Protein AF-A0A382F5K5-F1 (afdb_monomer_lite)

InterPro domains:
  IPR029475 Protein of unknown function DUF6807 [PF14100] (53-107)

pLDDT: mean 85.15, std 14.23, range [41.75, 98.06]

Structure (mmCIF, N/CA/C/O backbone):
data_AF-A0A382F5K5-F1
#
_entry.id   AF-A0A382F5K5-F1
#
loop_
_atom_site.group_PDB
_atom_site.id
_atom_site.type_symbol
_atom_site.label_atom_id
_atom_site.label_alt_id
_atom_site.label_comp_id
_atom_site.label_asym_id
_atom_site.label_entity_id
_atom_site.label_seq_id
_atom_site.pdbx_PDB_ins_code
_atom_site.Cartn_x
_atom_site.Cartn_y
_atom_site.Cartn_z
_atom_site.occupancy
_atom_site.B_iso_or_equiv
_atom_site.auth_seq_id
_atom_site.auth_comp_id
_atom_site.auth_asym_id
_atom_site.auth_atom_id
_atom_site.pdbx_PDB_model_num
ATOM 1 N N . MET A 1 1 ? -20.322 -0.109 84.441 1.00 48.91 1 MET A N 1
ATOM 2 C CA . MET A 1 1 ? -20.701 -1.224 83.540 1.00 48.91 1 MET A CA 1
ATOM 3 C C . MET A 1 1 ? -21.510 -0.673 82.374 1.00 48.91 1 MET A C 1
ATOM 5 O O . MET A 1 1 ? -22.271 0.256 82.601 1.00 48.91 1 MET A O 1
ATOM 9 N N . LYS A 1 2 ? -21.379 -1.315 81.201 1.00 41.75 2 LYS A N 1
ATOM 10 C CA . LYS A 1 2 ? -22.048 -1.078 79.899 1.00 41.75 2 LYS A CA 1
ATOM 11 C C . LYS A 1 2 ? -21.309 -0.143 78.928 1.00 41.75 2 LYS A C 1
ATOM 13 O O . LYS A 1 2 ? -21.626 1.029 78.788 1.00 41.75 2 LYS A O 1
ATOM 18 N N . SER A 1 3 ? -20.338 -0.737 78.231 1.00 45.97 3 SER A N 1
ATOM 19 C CA . SER A 1 3 ? -19.881 -0.296 76.909 1.00 45.97 3 SER A CA 1
ATOM 20 C C . SER A 1 3 ? -20.924 -0.724 75.868 1.00 45.97 3 SER A C 1
ATOM 22 O O . SER A 1 3 ? -21.317 -1.892 75.846 1.00 45.97 3 SER A O 1
ATOM 24 N N . VAL A 1 4 ? -21.397 0.212 75.043 1.00 52.12 4 VAL A N 1
ATOM 25 C CA . VAL A 1 4 ? -22.288 -0.052 73.905 1.00 52.12 4 VAL A CA 1
ATOM 26 C C . VAL A 1 4 ? -21.432 0.002 72.643 1.00 52.12 4 VAL A C 1
ATOM 28 O O . VAL A 1 4 ? -21.171 1.071 72.102 1.00 52.12 4 VAL A O 1
ATOM 31 N N . PHE A 1 5 ? -20.964 -1.158 72.183 1.00 52.44 5 PHE A N 1
ATOM 32 C CA . PHE A 1 5 ? -20.361 -1.289 70.858 1.00 52.44 5 PHE A CA 1
ATOM 33 C C . PHE A 1 5 ? -21.479 -1.406 69.819 1.00 52.44 5 PHE A C 1
ATOM 35 O O . PHE A 1 5 ? -22.114 -2.453 69.686 1.00 52.44 5 PHE A O 1
ATOM 42 N N . ALA A 1 6 ? -21.723 -0.324 69.080 1.00 51.91 6 ALA A N 1
ATOM 43 C CA . ALA A 1 6 ? -22.543 -0.354 67.878 1.00 51.91 6 ALA A CA 1
ATOM 44 C C . ALA A 1 6 ? -21.791 -1.128 66.783 1.00 51.91 6 ALA A C 1
ATOM 46 O O . ALA A 1 6 ? -20.769 -0.675 66.270 1.00 51.91 6 ALA A O 1
ATOM 47 N N . LYS A 1 7 ? -22.280 -2.322 66.438 1.00 53.25 7 LYS A N 1
ATOM 48 C CA . LYS A 1 7 ? -21.805 -3.079 65.276 1.00 53.25 7 LYS A CA 1
ATOM 49 C C . LYS A 1 7 ? -22.416 -2.461 64.017 1.00 53.25 7 LYS A C 1
ATOM 51 O O . LYS A 1 7 ? -23.559 -2.762 63.685 1.00 53.25 7 LYS A O 1
ATOM 56 N N . LEU A 1 8 ? -21.666 -1.604 63.324 1.00 56.62 8 LEU A N 1
ATOM 57 C CA . LEU A 1 8 ? -21.969 -1.263 61.934 1.00 56.62 8 LEU A CA 1
ATOM 58 C C . LEU A 1 8 ? -21.675 -2.502 61.074 1.00 56.62 8 LEU A C 1
ATOM 60 O O . LEU A 1 8 ? -20.517 -2.848 60.847 1.00 56.62 8 LEU A O 1
ATOM 64 N N . PHE A 1 9 ? -22.721 -3.188 60.620 1.00 55.44 9 PHE A N 1
ATOM 65 C CA . PHE A 1 9 ? -22.605 -4.176 59.551 1.00 55.44 9 PHE A CA 1
ATOM 66 C C . PHE A 1 9 ? -22.461 -3.428 58.222 1.00 55.44 9 PHE A C 1
ATOM 68 O O . PHE A 1 9 ? -23.433 -2.905 57.683 1.00 55.44 9 PHE A O 1
ATOM 75 N N . LEU A 1 10 ? -21.233 -3.353 57.711 1.00 56.41 10 LEU A N 1
ATOM 76 C CA . LEU A 1 10 ? -20.952 -2.887 56.359 1.00 56.41 10 LEU A CA 1
ATOM 77 C C . LEU A 1 10 ? -21.294 -4.034 55.395 1.00 56.41 10 LEU A C 1
ATOM 79 O O . LEU A 1 10 ? -20.593 -5.044 55.354 1.00 56.41 10 LEU A O 1
ATOM 83 N N . ALA A 1 11 ? -22.408 -3.918 54.673 1.00 60.09 11 ALA A N 1
ATOM 84 C CA . ALA A 1 11 ? -22.759 -4.875 53.628 1.00 60.09 11 ALA A CA 1
ATOM 85 C C . ALA A 1 11 ? -21.715 -4.803 52.494 1.00 60.09 11 ALA A C 1
ATOM 87 O O . ALA A 1 11 ? -21.373 -3.696 52.069 1.00 60.09 11 ALA A O 1
ATOM 88 N N . PRO A 1 12 ? -21.202 -5.936 51.980 1.00 62.19 12 PRO A N 1
ATOM 89 C CA . PRO A 1 12 ? -20.315 -5.907 50.833 1.00 62.19 12 PRO A CA 1
ATOM 90 C C . PRO A 1 12 ? -21.161 -5.577 49.603 1.00 62.19 12 PRO A C 1
ATOM 92 O O . PRO A 1 12 ? -22.025 -6.353 49.194 1.00 62.19 12 PRO A O 1
ATOM 95 N N . LEU A 1 13 ? -20.930 -4.399 49.025 1.00 62.22 13 LEU A N 1
ATOM 96 C CA . LEU A 1 13 ? -21.459 -4.044 47.717 1.00 62.22 13 LEU A CA 1
ATOM 97 C C . LEU A 1 13 ? -20.804 -5.000 46.710 1.00 62.22 13 LEU A C 1
ATOM 99 O O . LEU A 1 13 ? -19.632 -4.848 46.365 1.00 62.22 13 LEU A O 1
ATOM 103 N N . ALA A 1 14 ? -21.529 -6.042 46.307 1.00 60.91 14 ALA A N 1
ATOM 104 C CA . ALA A 1 14 ? -21.092 -6.955 45.265 1.00 60.91 14 ALA A CA 1
ATOM 105 C C . ALA A 1 14 ? -21.005 -6.167 43.952 1.00 60.91 14 ALA A C 1
ATOM 107 O O . ALA A 1 14 ? -22.008 -5.936 43.279 1.00 60.91 14 ALA A O 1
ATOM 108 N N . ALA A 1 15 ? -19.802 -5.711 43.609 1.00 62.75 15 ALA A N 1
ATOM 109 C CA . ALA A 1 15 ? -19.512 -5.160 42.299 1.00 62.75 15 ALA A CA 1
ATOM 110 C C . ALA A 1 15 ? -19.573 -6.311 41.285 1.00 62.75 15 ALA A C 1
ATOM 112 O O . ALA A 1 15 ? -18.583 -7.003 41.053 1.00 62.75 15 ALA A O 1
ATOM 113 N N . LEU A 1 16 ? -20.752 -6.549 40.705 1.00 59.69 16 LEU A N 1
ATOM 114 C CA . LEU A 1 16 ? -20.853 -7.324 39.474 1.00 59.69 16 LEU A CA 1
ATOM 115 C C . LEU A 1 16 ? -20.123 -6.532 38.388 1.00 59.69 16 LEU A C 1
ATOM 117 O O . LEU A 1 16 ? -20.663 -5.584 37.820 1.00 59.69 16 LEU A O 1
ATOM 121 N N . GLY A 1 17 ? -18.871 -6.902 38.127 1.00 60.06 17 GLY A N 1
ATOM 122 C CA . GLY A 1 17 ? -18.162 -6.453 36.942 1.00 60.06 17 GLY A CA 1
ATOM 123 C C . GLY A 1 17 ? -18.927 -6.937 35.716 1.00 60.06 17 GLY A C 1
ATOM 124 O O . GLY A 1 17 ? -18.923 -8.130 35.416 1.00 60.06 17 GLY A O 1
ATOM 125 N N . LEU A 1 18 ? -19.600 -6.022 35.016 1.00 64.44 18 LEU A N 1
ATOM 126 C CA . LEU A 1 18 ? -20.043 -6.272 33.652 1.00 64.44 18 LEU A CA 1
ATOM 127 C C . LEU A 1 18 ? -18.778 -6.486 32.820 1.00 64.44 18 LEU A C 1
ATOM 129 O O . LEU A 1 18 ? -18.096 -5.533 32.447 1.00 64.44 18 LEU A O 1
ATOM 133 N N . ALA A 1 19 ? -18.445 -7.745 32.551 1.00 65.12 19 ALA A N 1
ATOM 134 C CA . ALA A 1 19 ? -17.523 -8.072 31.482 1.00 65.12 19 ALA A CA 1
ATOM 135 C C . ALA A 1 19 ? -18.202 -7.641 30.177 1.00 65.12 19 ALA A C 1
ATOM 137 O O . ALA A 1 19 ? -19.084 -8.332 29.669 1.00 65.12 19 ALA A O 1
ATOM 138 N N . ALA A 1 20 ? -17.853 -6.453 29.683 1.00 65.19 20 ALA A N 1
ATOM 139 C CA . ALA A 1 20 ? -18.274 -6.012 28.367 1.00 65.19 20 ALA A CA 1
ATOM 140 C C . ALA A 1 20 ? -17.720 -7.015 27.352 1.00 65.19 20 ALA A C 1
ATOM 142 O O . ALA A 1 20 ? -16.507 -7.137 27.176 1.00 65.19 20 ALA A O 1
ATOM 143 N N . THR A 1 21 ? -18.608 -7.770 26.714 1.00 60.84 21 THR A N 1
ATOM 144 C CA . THR A 1 21 ? -18.249 -8.612 25.583 1.00 60.84 21 THR A CA 1
ATOM 145 C C . THR A 1 21 ? -17.917 -7.687 24.420 1.00 60.84 21 THR A C 1
ATOM 147 O O . THR A 1 21 ? -18.791 -7.095 23.792 1.00 60.84 21 THR A O 1
ATOM 150 N N . THR A 1 22 ? -16.627 -7.505 24.152 1.00 69.62 22 THR A N 1
ATOM 151 C CA . THR A 1 22 ? -16.177 -6.787 22.965 1.00 69.62 22 THR A CA 1
ATOM 152 C C . THR A 1 22 ? -16.401 -7.684 21.754 1.00 69.62 22 THR A C 1
ATOM 154 O O . THR A 1 22 ? -15.630 -8.598 21.470 1.00 69.62 22 THR A O 1
ATOM 157 N N . THR A 1 23 ? -17.496 -7.456 21.031 1.00 71.75 23 THR A N 1
ATOM 158 C CA . THR A 1 23 ? -17.682 -8.068 19.714 1.00 71.75 23 THR A CA 1
ATOM 159 C C . THR A 1 23 ? -16.633 -7.496 18.770 1.00 71.75 23 THR A C 1
ATOM 161 O O . THR A 1 23 ? -16.504 -6.274 18.656 1.00 71.75 23 THR A O 1
ATOM 164 N N . ALA A 1 24 ? -15.874 -8.360 18.099 1.00 77.19 24 ALA A N 1
ATOM 165 C CA . ALA A 1 24 ? -14.924 -7.919 17.088 1.00 77.19 24 ALA A CA 1
ATOM 166 C C . ALA A 1 24 ? -15.674 -7.172 15.974 1.00 77.19 24 ALA A C 1
ATOM 168 O O . ALA A 1 24 ? -16.627 -7.699 15.401 1.00 77.19 24 ALA A O 1
ATOM 169 N N . VAL A 1 25 ? -15.256 -5.939 15.686 1.00 85.31 25 VAL A N 1
ATOM 170 C CA . VAL A 1 25 ? -15.803 -5.170 14.562 1.00 85.31 25 VAL A CA 1
ATOM 171 C C . VAL A 1 25 ? -15.308 -5.820 13.265 1.00 85.31 25 VAL A C 1
ATOM 173 O O . VAL A 1 25 ? -14.097 -6.057 13.156 1.00 85.31 25 VAL A O 1
ATOM 176 N N . PRO A 1 26 ? -16.196 -6.128 12.302 1.00 88.94 26 PRO A N 1
ATOM 177 C CA . PRO A 1 26 ? -15.799 -6.757 11.050 1.00 88.94 26 PRO A CA 1
ATOM 178 C C . PRO A 1 26 ? -14.819 -5.875 10.268 1.00 88.94 26 PRO A C 1
ATOM 180 O O . PRO A 1 26 ? -14.792 -4.649 10.404 1.00 88.94 26 PRO A O 1
ATOM 183 N N . LEU A 1 27 ? -14.000 -6.529 9.448 1.00 93.06 27 LEU A N 1
ATOM 184 C CA . LEU A 1 27 ? -13.068 -5.882 8.535 1.00 93.06 27 LEU A CA 1
ATOM 185 C C . LEU A 1 27 ? -13.424 -6.260 7.101 1.00 93.06 27 LEU A C 1
ATOM 187 O O . LEU A 1 27 ? -13.727 -7.418 6.822 1.00 93.06 27 LEU A O 1
ATOM 191 N N . GLU A 1 28 ? -13.332 -5.296 6.194 1.00 94.50 28 GLU A N 1
ATOM 192 C CA . GLU A 1 28 ? -13.582 -5.494 4.767 1.00 94.50 28 GLU A CA 1
ATOM 193 C C . GLU A 1 28 ? -12.287 -5.290 3.978 1.00 94.50 28 GLU A C 1
ATOM 195 O O . GLU A 1 28 ? -11.624 -4.260 4.110 1.00 94.50 28 GLU A O 1
ATOM 200 N N . ALA A 1 29 ? -11.930 -6.253 3.130 1.00 95.94 29 ALA A N 1
ATOM 201 C CA . ALA A 1 29 ? -10.823 -6.110 2.194 1.00 95.94 29 ALA A CA 1
ATOM 202 C C . ALA A 1 29 ? -11.337 -5.647 0.824 1.00 95.94 29 ALA A C 1
ATOM 204 O O . ALA A 1 29 ? -12.185 -6.302 0.222 1.00 95.94 29 ALA A O 1
ATOM 205 N N . LYS A 1 30 ? -10.778 -4.554 0.299 1.00 95.75 30 LYS A N 1
ATOM 206 C CA . LYS A 1 30 ? -11.058 -4.036 -1.050 1.00 95.75 30 LYS A CA 1
ATOM 207 C C . LYS A 1 30 ? -9.806 -4.129 -1.906 1.00 95.75 30 LYS A C 1
ATOM 209 O O . LYS A 1 30 ? -8.720 -3.809 -1.426 1.00 95.75 30 LYS A O 1
ATOM 214 N N . HIS A 1 31 ? -9.958 -4.534 -3.163 1.00 96.56 31 HIS A N 1
ATOM 215 C CA . HIS A 1 31 ? -8.866 -4.644 -4.127 1.00 96.56 31 HIS A CA 1
ATOM 216 C C . HIS A 1 31 ? -9.124 -3.720 -5.317 1.00 96.56 31 HIS A C 1
ATOM 218 O O . HIS A 1 31 ? -10.157 -3.821 -5.972 1.00 96.56 31 HIS A O 1
ATOM 224 N N . ASP A 1 32 ? -8.172 -2.834 -5.589 1.00 96.00 32 ASP A N 1
ATOM 225 C CA . ASP A 1 32 ? -8.084 -2.076 -6.831 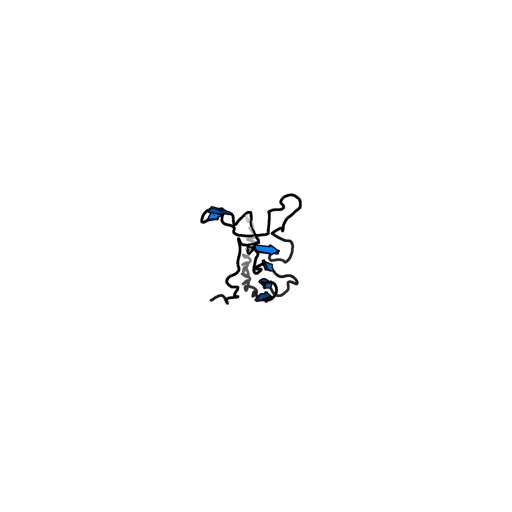1.00 96.00 32 ASP A CA 1
ATOM 226 C C . ASP A 1 32 ? -7.147 -2.823 -7.783 1.00 96.00 32 ASP A C 1
ATOM 228 O O . ASP A 1 32 ? -5.925 -2.814 -7.617 1.00 96.00 32 ASP A O 1
ATOM 232 N N . GLU A 1 33 ? -7.726 -3.487 -8.781 1.00 92.50 33 GLU A N 1
ATOM 233 C CA . GLU A 1 33 ? -6.976 -4.287 -9.752 1.00 92.50 33 GLU A CA 1
ATOM 234 C C . GLU A 1 33 ? -6.062 -3.443 -10.649 1.00 92.50 33 GLU A C 1
ATOM 236 O O . GLU A 1 33 ? -5.008 -3.928 -11.074 1.00 92.50 33 GLU A O 1
ATOM 241 N N . GLY A 1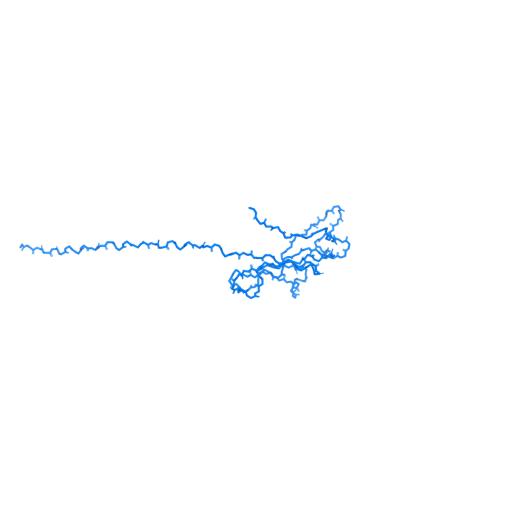 34 ? -6.440 -2.185 -10.910 1.00 92.38 34 GLY A N 1
ATOM 242 C CA . GLY A 1 34 ? -5.702 -1.278 -11.786 1.00 92.38 34 GLY A CA 1
ATOM 243 C C . GLY A 1 34 ? -4.362 -0.876 -11.184 1.00 92.38 34 GLY A C 1
ATOM 244 O O . GLY A 1 34 ? -3.337 -0.912 -11.864 1.00 92.38 34 GLY A O 1
ATOM 245 N N . THR A 1 35 ? -4.348 -0.561 -9.889 1.00 92.94 35 THR A N 1
ATOM 246 C CA . THR A 1 35 ? -3.111 -0.226 -9.164 1.00 92.94 35 THR A CA 1
ATOM 247 C C . THR A 1 35 ? -2.469 -1.434 -8.476 1.00 92.94 35 THR A C 1
ATOM 249 O O . THR A 1 35 ? -1.287 -1.404 -8.135 1.00 92.94 35 THR A O 1
ATOM 252 N N . GLY A 1 36 ? -3.220 -2.522 -8.281 1.00 94.31 36 GLY A N 1
ATOM 253 C CA . GLY A 1 36 ? -2.801 -3.644 -7.443 1.00 94.31 36 GLY A CA 1
ATOM 254 C C . GLY A 1 36 ? -2.839 -3.342 -5.951 1.00 94.31 36 GLY A C 1
ATOM 255 O O . GLY A 1 36 ? -2.117 -3.980 -5.186 1.00 94.31 36 GLY A O 1
ATOM 256 N N . THR A 1 37 ? -3.608 -2.339 -5.537 1.00 97.06 37 THR A N 1
ATOM 257 C CA . THR A 1 37 ? -3.678 -1.916 -4.138 1.00 97.06 37 THR A CA 1
ATOM 258 C C . THR A 1 37 ? -4.768 -2.696 -3.414 1.00 97.06 37 THR A C 1
ATOM 260 O O . THR A 1 37 ? -5.901 -2.765 -3.886 1.00 97.06 37 THR A O 1
ATOM 263 N N . LEU A 1 38 ? -4.453 -3.258 -2.247 1.00 97.75 38 LEU A N 1
ATOM 264 C CA . LEU A 1 38 ? -5.447 -3.822 -1.336 1.00 97.75 38 LEU A CA 1
ATOM 265 C C . LEU A 1 38 ? -5.586 -2.924 -0.114 1.00 97.75 38 LEU A C 1
ATOM 267 O O . LEU A 1 38 ? -4.595 -2.433 0.419 1.00 97.75 38 LEU A O 1
ATOM 271 N N . THR A 1 39 ? -6.809 -2.736 0.359 1.00 97.81 39 THR A N 1
ATOM 272 C CA . THR A 1 39 ? -7.097 -1.918 1.540 1.00 97.81 39 THR A CA 1
ATOM 273 C C . THR A 1 39 ? -8.002 -2.661 2.505 1.00 97.81 39 THR A C 1
ATOM 275 O O . THR A 1 39 ? -8.932 -3.340 2.080 1.00 97.81 39 THR A O 1
ATOM 278 N N . ILE A 1 40 ? -7.727 -2.528 3.802 1.00 97.12 40 ILE A N 1
ATOM 279 C CA . ILE A 1 40 ? -8.537 -3.098 4.881 1.00 97.12 40 ILE A CA 1
ATOM 280 C C . ILE A 1 40 ? -9.323 -1.978 5.555 1.00 97.12 40 ILE A C 1
ATOM 282 O O . ILE A 1 40 ? -8.729 -1.037 6.082 1.00 97.12 40 ILE A O 1
ATOM 286 N N . HIS A 1 41 ? -10.647 -2.083 5.552 1.00 95.81 41 HIS A N 1
ATOM 287 C CA . HIS A 1 41 ? -11.580 -1.091 6.083 1.00 95.81 41 HIS A CA 1
ATOM 288 C C . HIS A 1 41 ? -12.261 -1.611 7.343 1.00 95.81 41 HIS A C 1
ATOM 290 O O . HIS A 1 41 ? -12.445 -2.815 7.509 1.00 95.81 41 HIS A O 1
ATOM 296 N N . ARG A 1 42 ? -12.634 -0.683 8.223 1.00 94.00 42 ARG A N 1
ATOM 297 C CA . ARG A 1 42 ? -13.449 -0.936 9.410 1.00 94.00 42 ARG A CA 1
ATOM 298 C C . ARG A 1 42 ? -14.554 0.106 9.463 1.00 94.00 42 ARG A C 1
ATOM 300 O O . ARG A 1 42 ? -14.279 1.291 9.265 1.00 94.00 42 ARG A O 1
ATOM 307 N N . ASP A 1 43 ? -15.762 -0.329 9.792 1.00 91.38 43 ASP A N 1
ATOM 308 C CA . ASP A 1 43 ? -16.899 0.569 9.977 1.00 91.38 43 ASP A CA 1
ATOM 309 C C . ASP A 1 43 ? -16.593 1.675 10.996 1.00 91.38 43 ASP A C 1
ATOM 311 O O . ASP A 1 43 ? -15.962 1.451 12.032 1.00 91.38 43 ASP A O 1
ATOM 315 N N . GLY A 1 44 ? -17.037 2.891 10.681 1.00 90.00 44 GLY A N 1
ATOM 316 C CA . GLY A 1 44 ? -16.815 4.080 11.506 1.00 90.00 44 GLY A CA 1
ATOM 317 C C . GLY A 1 44 ? -15.476 4.791 11.280 1.00 90.00 44 GLY A C 1
ATOM 318 O O . GLY A 1 44 ? -15.300 5.893 11.795 1.00 90.00 44 GLY A O 1
ATOM 319 N N . LEU A 1 45 ? -14.554 4.231 10.486 1.00 91.38 45 LEU A N 1
ATOM 320 C CA . LEU A 1 45 ? -13.314 4.906 10.090 1.00 91.38 45 LEU A CA 1
ATOM 321 C C . LEU A 1 45 ? -13.376 5.376 8.634 1.00 91.38 45 LEU A C 1
ATOM 323 O O . LEU A 1 45 ? -13.754 4.633 7.735 1.00 91.38 45 LEU A O 1
ATOM 327 N N . ALA A 1 46 ? -12.956 6.620 8.391 1.00 90.75 46 ALA A N 1
ATOM 328 C CA . ALA A 1 46 ? -12.950 7.206 7.047 1.00 90.75 46 ALA A CA 1
ATOM 329 C C . ALA A 1 46 ? -11.780 6.721 6.169 1.00 90.75 46 ALA A C 1
ATOM 331 O O . ALA A 1 46 ? -11.855 6.789 4.944 1.00 90.75 46 ALA A O 1
ATOM 332 N N . LYS A 1 47 ? -10.678 6.277 6.785 1.00 93.88 47 LYS A N 1
ATOM 333 C CA . LYS A 1 47 ? -9.463 5.811 6.100 1.00 93.88 47 LYS A CA 1
ATOM 334 C C . LYS A 1 47 ? -9.279 4.308 6.320 1.00 93.88 47 LYS A C 1
ATOM 336 O O . LYS A 1 47 ? -9.626 3.823 7.398 1.00 93.88 47 LYS A O 1
ATOM 341 N N . PRO A 1 48 ? -8.686 3.582 5.356 1.00 96.94 48 PRO A N 1
ATOM 342 C CA . PRO A 1 48 ? -8.332 2.186 5.566 1.00 96.94 48 PRO A CA 1
ATOM 343 C C . PRO A 1 48 ? -7.295 2.050 6.686 1.00 96.94 48 PRO A C 1
ATOM 345 O O . PRO A 1 48 ? -6.392 2.877 6.821 1.00 96.94 48 PRO A O 1
ATOM 348 N N . LEU A 1 49 ? -7.408 0.976 7.465 1.00 97.12 49 LEU A N 1
ATOM 349 C CA . LEU A 1 49 ? -6.471 0.631 8.533 1.00 97.12 49 LEU A CA 1
ATOM 350 C C . LEU A 1 49 ? -5.131 0.150 7.984 1.00 97.12 49 LEU A C 1
ATOM 352 O O . LEU A 1 49 ? -4.081 0.451 8.539 1.00 97.12 49 LEU A O 1
ATOM 356 N N . VAL A 1 50 ? -5.163 -0.614 6.897 1.00 97.62 50 VAL A N 1
ATOM 357 C CA . VAL A 1 50 ? -3.966 -1.161 6.258 1.00 97.62 50 VAL A CA 1
ATOM 358 C C . VAL A 1 50 ? -4.113 -0.988 4.762 1.00 97.62 50 VAL A C 1
ATOM 360 O O . VAL A 1 50 ? -5.149 -1.337 4.198 1.00 97.62 50 VAL A O 1
ATOM 363 N N . THR A 1 51 ? -3.069 -0.471 4.124 1.00 98.06 51 THR A N 1
ATOM 364 C CA . THR A 1 51 ? -2.954 -0.421 2.667 1.00 98.06 51 THR A CA 1
ATOM 365 C C . THR A 1 51 ? -1.755 -1.253 2.240 1.00 98.06 51 THR A C 1
ATOM 367 O O . THR A 1 51 ? -0.636 -1.009 2.685 1.00 98.06 51 THR A O 1
ATOM 370 N N . GLN A 1 52 ? -1.992 -2.248 1.391 1.00 97.56 52 GLN A N 1
ATOM 371 C CA . GLN A 1 52 ? -0.959 -3.020 0.720 1.00 97.56 52 GLN A CA 1
ATOM 372 C C . GLN A 1 52 ? -0.826 -2.535 -0.715 1.00 97.56 52 GLN A C 1
ATOM 374 O O . GLN A 1 52 ? -1.763 -2.641 -1.503 1.00 97.56 52 GLN A O 1
ATOM 379 N N . HIS A 1 53 ? 0.363 -2.077 -1.076 1.00 96.75 53 HIS A N 1
ATOM 380 C CA . HIS A 1 53 ? 0.715 -1.789 -2.455 1.00 96.75 53 HIS A CA 1
ATOM 381 C C . HIS A 1 53 ? 1.333 -3.041 -3.071 1.00 96.75 53 HIS A C 1
ATOM 383 O O . HIS A 1 53 ? 2.386 -3.492 -2.627 1.00 96.75 53 HIS A O 1
ATOM 389 N N . ALA A 1 54 ? 0.680 -3.619 -4.079 1.00 95.25 54 ALA A N 1
ATOM 390 C CA . ALA A 1 54 ? 1.184 -4.760 -4.839 1.00 95.25 54 ALA A CA 1
ATOM 391 C C . ALA A 1 54 ? 1.124 -4.458 -6.344 1.00 95.25 54 ALA A C 1
ATOM 393 O O . ALA A 1 54 ? 0.448 -5.151 -7.115 1.00 95.25 54 ALA A O 1
ATOM 394 N N . ALA A 1 55 ? 1.831 -3.402 -6.753 1.00 93.62 55 ALA A N 1
ATOM 395 C CA . ALA A 1 55 ? 1.998 -3.038 -8.157 1.00 93.62 55 ALA A CA 1
ATOM 396 C C . ALA A 1 55 ? 2.678 -4.168 -8.955 1.00 93.62 55 ALA A C 1
ATOM 398 O O . ALA A 1 55 ? 3.282 -5.087 -8.397 1.00 93.62 55 ALA A O 1
ATOM 399 N N . ALA A 1 56 ? 2.541 -4.136 -10.280 1.00 93.00 56 ALA A N 1
ATOM 400 C CA . ALA A 1 56 ? 2.980 -5.233 -11.143 1.00 93.00 56 ALA A CA 1
ATOM 401 C C . ALA A 1 56 ? 4.506 -5.460 -11.133 1.00 93.00 56 ALA A C 1
ATOM 403 O O . ALA A 1 56 ? 4.957 -6.602 -11.265 1.00 93.00 56 ALA A O 1
ATOM 404 N N . ASP A 1 57 ? 5.268 -4.386 -10.957 1.00 91.50 57 ASP A N 1
ATOM 405 C CA . ASP A 1 57 ? 6.718 -4.275 -11.136 1.00 91.50 57 ASP A CA 1
ATOM 406 C C . ASP A 1 57 ? 7.425 -3.652 -9.922 1.00 91.50 57 ASP A C 1
ATOM 408 O O . ASP A 1 57 ? 8.597 -3.298 -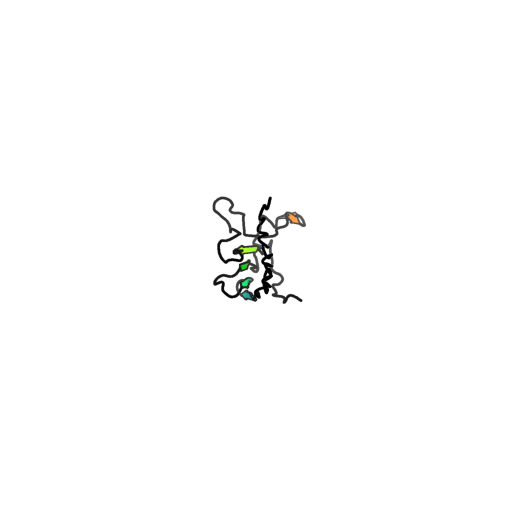9.996 1.00 91.50 57 ASP A O 1
ATOM 412 N N . HIS A 1 58 ? 6.728 -3.548 -8.789 1.00 92.31 58 HIS A N 1
ATOM 413 C CA . HIS A 1 58 ? 7.294 -3.061 -7.538 1.00 92.31 58 HIS A CA 1
ATOM 414 C C . HIS A 1 58 ? 7.123 -4.102 -6.430 1.00 92.31 58 HIS A C 1
ATOM 416 O O . HIS A 1 58 ? 6.089 -4.766 -6.318 1.00 92.31 58 HIS A O 1
ATOM 422 N N . ARG A 1 59 ? 8.134 -4.225 -5.570 1.00 93.50 59 ARG A N 1
ATOM 423 C CA . ARG A 1 59 ? 8.107 -5.043 -4.362 1.00 93.50 59 ARG A CA 1
ATOM 424 C C . ARG A 1 59 ? 6.880 -4.684 -3.531 1.00 93.50 59 ARG A C 1
ATOM 426 O O . ARG A 1 59 ? 6.699 -3.498 -3.250 1.00 93.50 59 ARG A O 1
ATOM 433 N N . PRO A 1 60 ? 6.078 -5.662 -3.088 1.00 94.62 60 PRO A N 1
ATOM 434 C CA . PRO A 1 60 ? 4.951 -5.367 -2.225 1.00 94.62 60 PRO A CA 1
ATOM 435 C C . PRO A 1 60 ? 5.374 -4.770 -0.881 1.00 94.62 60 PRO A C 1
ATOM 437 O O . PRO A 1 60 ? 6.370 -5.191 -0.290 1.00 94.62 60 PRO A O 1
ATOM 440 N N . TYR A 1 61 ? 4.593 -3.814 -0.388 1.00 95.94 61 TYR A N 1
ATOM 441 C CA . TYR A 1 61 ? 4.780 -3.210 0.930 1.00 95.94 61 TYR A CA 1
ATOM 442 C C . TYR A 1 61 ? 3.442 -2.785 1.540 1.00 95.94 61 TYR A C 1
ATOM 444 O O . TYR A 1 61 ? 2.460 -2.560 0.831 1.00 95.94 61 TYR A O 1
ATOM 452 N N . LEU A 1 62 ? 3.414 -2.671 2.867 1.00 97.81 62 LEU A N 1
ATOM 453 C CA . LEU A 1 62 ? 2.300 -2.120 3.628 1.00 97.81 62 LEU A CA 1
ATOM 454 C C . LEU A 1 62 ? 2.607 -0.676 4.012 1.00 97.81 62 LEU A C 1
ATOM 456 O O . LEU A 1 62 ? 3.535 -0.414 4.780 1.00 97.81 62 LEU A O 1
ATOM 460 N N . HIS A 1 63 ? 1.824 0.253 3.486 1.00 97.56 63 HIS A N 1
ATOM 461 C CA . HIS A 1 63 ? 1.833 1.654 3.878 1.00 97.56 63 HIS A CA 1
ATOM 462 C C . HIS A 1 63 ? 0.588 2.355 3.312 1.00 97.56 63 HIS A C 1
ATOM 464 O O . HIS A 1 63 ? 0.282 2.135 2.148 1.00 97.56 63 HIS A O 1
ATOM 470 N N . PRO A 1 64 ? -0.087 3.234 4.067 1.00 97.44 64 PRO A N 1
ATOM 471 C CA . PRO A 1 64 ? 0.044 3.386 5.509 1.00 97.44 64 PRO A CA 1
ATOM 472 C C . PRO A 1 64 ? -0.535 2.182 6.269 1.00 97.44 64 PRO A C 1
ATOM 474 O O . PRO A 1 64 ? -1.478 1.528 5.816 1.00 97.44 64 PRO A O 1
ATOM 477 N N . ILE A 1 65 ? 0.011 1.931 7.460 1.00 97.88 65 ILE A N 1
ATOM 478 C CA . ILE A 1 65 ? -0.702 1.251 8.546 1.00 97.88 65 ILE A CA 1
ATOM 479 C C . ILE A 1 65 ? -1.196 2.341 9.498 1.00 97.88 65 ILE A C 1
ATOM 481 O O . ILE A 1 65 ? -0.393 3.089 10.054 1.00 97.88 65 ILE A O 1
ATOM 485 N N . ILE A 1 66 ? -2.509 2.456 9.655 1.00 97.31 66 ILE A N 1
ATOM 486 C CA . ILE A 1 66 ? -3.174 3.409 10.543 1.00 97.31 66 ILE A CA 1
ATOM 487 C C . ILE A 1 66 ? -3.463 2.717 11.875 1.00 97.31 66 ILE A C 1
ATOM 489 O O . ILE A 1 66 ? -3.789 1.527 11.915 1.00 97.31 66 ILE A O 1
ATOM 493 N N . ALA A 1 67 ? -3.326 3.458 12.975 1.00 94.69 67 ALA A N 1
ATOM 494 C CA . ALA A 1 67 ? -3.654 2.944 14.298 1.00 94.69 67 ALA A CA 1
ATOM 495 C C . ALA A 1 67 ? -5.129 2.484 14.376 1.00 94.69 67 ALA A 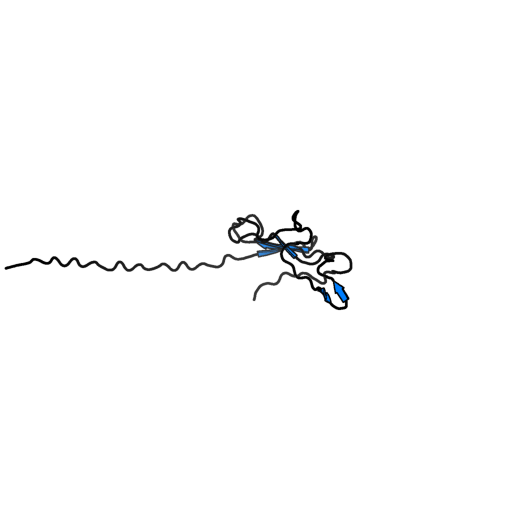C 1
ATOM 497 O O . ALA A 1 67 ? -5.984 3.023 13.667 1.00 94.69 67 ALA A O 1
ATOM 498 N N . PRO A 1 68 ? -5.473 1.505 15.236 1.00 91.31 68 PRO A N 1
ATOM 499 C CA . PRO A 1 68 ? -6.834 0.969 15.313 1.00 91.31 68 PRO A CA 1
ATOM 500 C C . PRO A 1 68 ? -7.923 1.990 15.665 1.00 91.31 68 PRO A C 1
ATOM 502 O O . PRO A 1 68 ? -9.087 1.736 15.368 1.00 91.31 68 PRO A O 1
ATOM 505 N N . ASP A 1 69 ? -7.570 3.101 16.307 1.00 91.06 69 ASP A N 1
ATOM 506 C CA . ASP A 1 69 ? -8.473 4.208 16.641 1.00 91.06 69 ASP A CA 1
ATOM 507 C C . ASP A 1 69 ? -8.581 5.258 15.517 1.00 91.06 69 ASP A C 1
ATOM 509 O O . ASP A 1 69 ? -9.294 6.248 15.656 1.00 91.06 69 ASP A O 1
ATOM 513 N N . GLY A 1 70 ? -7.878 5.050 14.400 1.00 91.19 70 GLY A N 1
ATOM 514 C CA . GLY A 1 70 ? -7.793 5.990 13.286 1.00 91.19 70 GLY A CA 1
ATOM 515 C C . GLY A 1 70 ? -6.773 7.116 13.485 1.00 91.19 70 GLY A C 1
ATOM 516 O O . GLY A 1 70 ? -6.557 7.893 12.550 1.00 91.19 70 GLY A O 1
ATOM 517 N N . ASN A 1 71 ? -6.125 7.210 14.653 1.00 93.25 71 ASN A N 1
ATOM 518 C CA . ASN A 1 71 ? -5.250 8.325 15.001 1.00 93.25 71 ASN A CA 1
ATOM 519 C C . ASN A 1 71 ? -3.775 7.941 14.877 1.00 93.25 71 ASN A C 1
ATOM 521 O O . ASN A 1 71 ? -3.201 7.237 15.702 1.00 93.25 71 ASN A O 1
ATOM 525 N N . GLY A 1 72 ? -3.129 8.487 13.851 1.00 94.50 72 GLY A N 1
ATOM 526 C CA . GLY A 1 72 ? -1.701 8.302 13.622 1.00 94.50 72 GLY A CA 1
ATOM 527 C C . GLY A 1 72 ? -1.385 7.208 12.608 1.00 94.50 72 GLY A C 1
ATOM 528 O O . GLY A 1 72 ? -2.190 6.330 12.298 1.00 94.50 72 GLY A O 1
ATOM 529 N N . THR A 1 73 ? -0.188 7.313 12.039 1.00 96.44 73 THR A N 1
ATOM 530 C CA . THR A 1 73 ? 0.332 6.389 11.029 1.00 96.44 73 THR A CA 1
ATOM 531 C C . THR A 1 73 ? 1.555 5.683 11.600 1.00 96.44 73 THR A C 1
ATOM 533 O O . THR A 1 73 ? 2.490 6.336 12.048 1.00 96.44 73 THR A O 1
ATOM 536 N N . LEU A 1 74 ? 1.545 4.353 11.584 1.00 95.75 74 LEU A N 1
ATOM 537 C CA . LEU A 1 74 ? 2.563 3.499 12.208 1.00 95.75 74 LEU A CA 1
ATOM 538 C C . LEU A 1 74 ? 3.752 3.194 11.283 1.00 95.75 74 LEU A C 1
ATOM 540 O O . LEU A 1 74 ? 4.689 2.504 11.669 1.00 95.75 74 LEU A O 1
ATOM 544 N N . THR A 1 75 ? 3.701 3.670 10.043 1.00 96.06 75 THR A N 1
ATOM 545 C CA . THR A 1 75 ? 4.699 3.407 9.000 1.00 96.06 75 THR A CA 1
ATOM 546 C C . THR A 1 75 ? 4.978 4.675 8.213 1.00 96.06 75 THR A C 1
ATOM 548 O O . THR A 1 75 ? 4.048 5.426 7.938 1.00 96.06 75 THR A O 1
ATOM 551 N N . GLU A 1 76 ? 6.197 4.849 7.723 1.00 93.94 76 GLU A N 1
ATOM 552 C CA . GLU A 1 76 ? 6.544 5.945 6.811 1.00 93.94 76 GLU A CA 1
ATOM 553 C C . GLU A 1 76 ? 6.987 5.412 5.450 1.00 93.94 76 GLU A C 1
ATOM 555 O O . GLU A 1 76 ? 7.411 4.261 5.324 1.00 93.94 76 GLU A O 1
ATOM 560 N N . TYR A 1 77 ? 6.923 6.273 4.438 1.00 92.12 77 TYR A N 1
ATOM 561 C CA . TYR A 1 77 ? 7.368 5.980 3.083 1.00 92.12 77 TYR A CA 1
ATOM 562 C C . TYR A 1 77 ? 8.393 7.025 2.631 1.00 92.12 77 TYR A C 1
ATOM 564 O O . TYR A 1 77 ? 8.071 8.199 2.460 1.00 92.12 77 TYR A O 1
ATOM 572 N N . SER A 1 78 ? 9.640 6.586 2.466 1.00 88.25 78 SER A N 1
ATOM 573 C CA . SER A 1 78 ? 10.804 7.362 2.022 1.00 88.25 78 SER A CA 1
ATOM 574 C C . SER A 1 78 ? 10.975 8.738 2.699 1.00 88.25 78 SER A C 1
ATOM 576 O O . SER A 1 78 ? 11.156 9.752 2.003 1.00 88.25 78 SER A O 1
ATOM 578 N N . PRO A 1 79 ? 10.966 8.814 4.048 1.00 90.50 79 PRO A N 1
ATOM 579 C CA . PRO A 1 79 ? 11.170 10.066 4.769 1.00 90.50 79 PRO A CA 1
ATOM 580 C C . PRO A 1 79 ? 12.535 10.692 4.443 1.00 90.50 79 PRO A C 1
ATOM 582 O O . PRO A 1 79 ? 13.465 10.037 3.971 1.00 90.50 79 PRO A O 1
ATOM 585 N N . GLY A 1 80 ? 12.666 11.998 4.694 1.00 87.69 80 GLY A N 1
ATOM 586 C CA . GLY A 1 80 ? 13.860 12.790 4.364 1.00 87.69 80 GLY A CA 1
ATOM 587 C C . GLY A 1 80 ? 15.187 12.175 4.820 1.00 87.69 80 GLY A C 1
ATOM 588 O O . GLY A 1 80 ? 16.156 12.197 4.068 1.00 87.69 80 GLY A O 1
ATOM 589 N N . HIS A 1 81 ? 15.197 11.592 6.016 1.00 88.69 81 HIS A N 1
ATOM 590 C CA . HIS A 1 81 ? 16.377 11.073 6.701 1.00 88.69 81 HIS A CA 1
ATOM 591 C C . HIS A 1 81 ? 16.625 9.569 6.459 1.00 88.69 81 HIS A C 1
ATOM 593 O O . HIS A 1 81 ? 17.714 9.094 6.763 1.00 88.69 81 HIS A O 1
ATOM 599 N N . HIS A 1 82 ? 15.685 8.839 5.835 1.00 82.44 82 HIS A N 1
ATOM 600 C CA . HIS A 1 82 ? 15.822 7.414 5.488 1.00 82.44 82 HIS A CA 1
ATOM 601 C C . HIS A 1 82 ? 15.103 7.079 4.167 1.00 82.44 82 HIS A C 1
ATOM 603 O O . HIS A 1 82 ? 14.052 6.444 4.138 1.00 82.44 82 HIS A O 1
ATOM 609 N N . LYS A 1 83 ? 15.681 7.485 3.030 1.00 83.69 83 LYS A N 1
ATOM 610 C CA . LYS A 1 83 ? 15.037 7.372 1.702 1.00 83.69 83 LYS A CA 1
ATOM 611 C C . LYS A 1 83 ? 14.698 5.946 1.258 1.00 83.69 83 LYS A C 1
ATOM 613 O O . LYS A 1 83 ? 13.764 5.767 0.480 1.00 83.69 83 LYS A O 1
ATOM 618 N N . HIS A 1 84 ? 15.413 4.954 1.779 1.00 80.50 84 HIS A N 1
ATOM 619 C CA . HIS A 1 84 ? 15.205 3.536 1.473 1.00 80.50 84 HIS A CA 1
ATOM 620 C C . HIS A 1 84 ? 14.133 2.857 2.349 1.00 80.50 84 HIS A C 1
ATOM 622 O O . HIS A 1 84 ? 13.860 1.670 2.179 1.00 80.50 84 HIS A O 1
ATOM 628 N N . GLN A 1 85 ? 13.527 3.574 3.300 1.00 84.25 85 GLN A N 1
ATOM 629 C CA . GLN A 1 85 ? 12.414 3.063 4.102 1.00 84.25 85 GLN A CA 1
ATOM 630 C C . GLN A 1 85 ? 11.118 3.097 3.276 1.00 84.25 85 GLN A C 1
ATOM 632 O O . GLN A 1 85 ? 10.806 4.107 2.656 1.00 84.25 85 GLN A O 1
ATOM 637 N N . THR A 1 86 ? 10.350 2.007 3.262 1.00 87.88 86 THR A N 1
ATOM 638 C CA . THR A 1 86 ? 9.173 1.839 2.387 1.00 87.88 86 THR A CA 1
ATOM 639 C C . THR A 1 86 ? 8.075 1.079 3.125 1.00 87.88 86 THR A C 1
ATOM 641 O O . THR A 1 86 ? 7.776 -0.071 2.816 1.00 87.88 86 THR A O 1
ATOM 644 N N . GLY A 1 87 ? 7.489 1.695 4.148 1.00 93.12 87 GLY A N 1
ATOM 645 C CA . GLY A 1 87 ? 6.486 1.037 4.975 1.00 93.12 87 GLY A CA 1
ATOM 646 C C . GLY A 1 87 ? 7.010 -0.216 5.679 1.00 93.12 87 GLY A C 1
ATOM 647 O O . GLY A 1 87 ? 8.195 -0.311 6.003 1.00 93.12 87 GLY A O 1
ATOM 648 N N . LEU A 1 88 ? 6.122 -1.189 5.888 1.00 94.94 88 LEU A N 1
ATOM 649 C CA . LEU A 1 88 ? 6.492 -2.543 6.295 1.00 94.94 88 LEU A CA 1
ATOM 650 C C . LEU A 1 88 ? 6.583 -3.438 5.057 1.00 94.94 88 LEU A C 1
ATOM 652 O O . LEU A 1 88 ? 5.612 -3.603 4.322 1.00 94.94 88 LEU A O 1
ATOM 656 N N . TYR A 1 89 ? 7.747 -4.034 4.835 1.00 92.19 89 TYR A N 1
ATOM 657 C CA . TYR A 1 89 ? 8.007 -4.888 3.683 1.00 92.19 89 TYR A CA 1
ATOM 658 C C . TYR A 1 89 ? 8.937 -6.034 4.059 1.00 92.19 89 TYR A C 1
ATOM 660 O O . TYR A 1 89 ? 9.579 -6.036 5.108 1.00 92.19 89 TYR A O 1
ATOM 668 N N . TRP A 1 90 ? 9.033 -6.999 3.155 1.00 86.94 90 TRP A N 1
ATOM 669 C CA . TRP A 1 90 ? 9.972 -8.107 3.220 1.00 86.94 90 TRP A CA 1
ATOM 670 C C . TRP A 1 90 ? 10.821 -8.084 1.954 1.00 86.94 90 TRP A C 1
ATOM 672 O O . TRP A 1 90 ? 10.307 -8.062 0.837 1.00 86.94 90 TRP A O 1
ATOM 682 N N . GLY A 1 91 ? 12.136 -8.057 2.129 1.00 83.88 91 GLY A N 1
ATOM 683 C CA . GLY A 1 91 ? 13.104 -8.099 1.042 1.00 83.88 91 GLY A CA 1
ATOM 684 C C . GLY A 1 91 ? 14.191 -9.101 1.382 1.00 83.88 91 GLY A C 1
ATOM 685 O O . GLY A 1 91 ? 14.696 -9.106 2.501 1.00 83.88 91 GLY A O 1
ATOM 686 N N . PHE A 1 92 ? 14.537 -9.956 0.426 1.00 87.62 92 PHE A N 1
ATOM 687 C CA . PHE A 1 92 ? 15.632 -10.902 0.583 1.00 87.62 92 PHE A CA 1
ATOM 688 C C . PHE A 1 92 ? 16.921 -10.311 0.026 1.00 87.62 92 PHE A C 1
ATOM 690 O O . PHE A 1 92 ? 16.920 -9.689 -1.038 1.00 87.62 92 PHE A O 1
ATOM 697 N N . THR A 1 93 ? 18.032 -10.562 0.706 1.00 90.38 93 THR A N 1
ATOM 698 C CA . THR A 1 93 ? 19.364 -10.288 0.169 1.00 90.38 93 THR A CA 1
ATOM 699 C C . THR A 1 93 ? 20.014 -11.605 -0.256 1.00 90.38 93 THR A C 1
ATOM 701 O O . THR A 1 93 ? 19.750 -12.657 0.326 1.00 90.38 93 THR A O 1
ATOM 704 N N . HIS A 1 94 ? 20.841 -11.559 -1.301 1.00 90.81 94 HIS A N 1
ATOM 705 C CA . HIS A 1 94 ? 21.674 -12.673 -1.773 1.00 90.81 94 HIS A CA 1
ATOM 706 C C . HIS A 1 94 ? 20.942 -13.946 -2.245 1.00 90.81 94 HIS A C 1
ATOM 708 O O . HIS A 1 94 ? 21.572 -14.991 -2.410 1.00 90.81 94 HIS A O 1
ATOM 714 N N . VAL A 1 95 ? 19.642 -13.886 -2.552 1.00 90.56 95 VAL A N 1
ATOM 715 C CA . VAL A 1 95 ? 18.928 -15.035 -3.140 1.00 90.56 95 VAL A CA 1
ATOM 716 C C . VAL A 1 95 ? 19.398 -15.222 -4.578 1.00 90.56 95 VAL A C 1
ATOM 718 O O . VAL A 1 95 ? 19.139 -14.378 -5.438 1.00 90.56 95 VAL A O 1
ATOM 721 N N . ASN A 1 96 ? 20.107 -16.324 -4.835 1.00 92.50 96 ASN A N 1
ATOM 722 C CA . ASN A 1 96 ? 20.752 -16.619 -6.119 1.00 92.50 96 ASN A CA 1
ATOM 723 C C . ASN A 1 96 ? 21.644 -15.463 -6.620 1.00 92.50 96 ASN A C 1
ATOM 725 O O . ASN A 1 96 ? 21.640 -15.138 -7.805 1.00 92.50 96 ASN A O 1
ATOM 729 N N . GLY A 1 97 ? 22.364 -14.799 -5.707 1.00 91.31 97 GLY A N 1
ATOM 730 C CA . GLY A 1 97 ? 23.249 -13.676 -6.038 1.00 91.31 97 GLY A CA 1
ATOM 731 C C . GLY A 1 97 ? 22.534 -12.357 -6.361 1.00 91.31 97 GLY A C 1
ATOM 732 O O . GLY A 1 97 ? 23.167 -11.448 -6.889 1.00 91.31 97 GLY A O 1
ATOM 733 N N . ARG A 1 98 ? 21.232 -12.230 -6.063 1.00 90.25 98 ARG A N 1
ATOM 734 C CA . ARG A 1 98 ? 20.454 -11.000 -6.294 1.00 90.25 98 ARG A CA 1
ATOM 735 C C . ARG A 1 98 ? 20.049 -10.323 -4.985 1.00 90.25 98 ARG A C 1
ATOM 737 O O . ARG A 1 98 ? 19.700 -10.991 -4.010 1.00 90.25 98 ARG A O 1
ATOM 744 N N . ASP A 1 99 ? 20.059 -8.993 -4.991 1.00 90.31 99 ASP A N 1
ATOM 745 C CA . ASP A 1 99 ? 19.613 -8.149 -3.882 1.00 90.31 99 ASP A CA 1
ATOM 746 C C . ASP A 1 99 ? 18.216 -7.581 -4.162 1.00 90.31 99 ASP A C 1
ATOM 748 O O . ASP A 1 99 ? 18.048 -6.643 -4.933 1.00 90.31 99 ASP A O 1
ATOM 752 N N . TYR A 1 100 ? 17.191 -8.149 -3.534 1.00 88.75 100 TYR A N 1
ATOM 753 C CA . TYR A 1 100 ? 15.816 -7.680 -3.695 1.00 88.75 100 TYR A CA 1
ATOM 754 C C . TYR A 1 100 ? 15.448 -6.585 -2.698 1.00 88.75 100 TYR A C 1
ATOM 756 O O . TYR A 1 100 ? 14.346 -6.045 -2.799 1.00 88.75 100 TYR A O 1
ATOM 764 N N . PHE A 1 101 ? 16.310 -6.292 -1.720 1.00 87.81 101 PHE A N 1
ATOM 765 C CA . PHE A 1 101 ? 16.076 -5.310 -0.666 1.00 87.81 101 PHE A CA 1
ATOM 766 C C . PHE A 1 101 ? 16.369 -3.892 -1.166 1.00 87.81 101 PHE A C 1
ATOM 768 O O 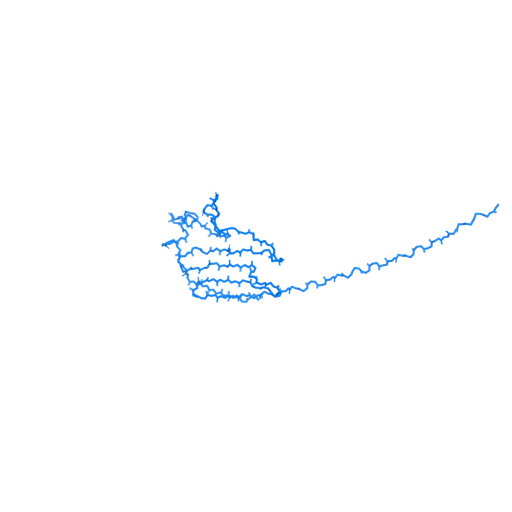. PHE A 1 101 ? 15.527 -3.004 -1.014 1.00 87.81 101 PHE A O 1
ATOM 775 N N . HIS A 1 102 ? 17.495 -3.690 -1.848 1.00 88.06 102 HIS A N 1
ATOM 776 C CA . HIS A 1 102 ? 17.860 -2.380 -2.403 1.00 88.06 102 HIS A CA 1
ATOM 777 C C . HIS A 1 102 ? 17.242 -2.098 -3.780 1.00 88.06 102 HIS A C 1
ATOM 779 O O . HIS A 1 102 ? 17.178 -0.943 -4.193 1.00 88.06 102 HIS A O 1
ATOM 785 N N . HIS A 1 103 ? 16.729 -3.128 -4.459 1.00 90.00 103 HIS A N 1
ATOM 786 C CA . HIS A 1 103 ? 16.106 -3.019 -5.779 1.00 90.00 103 HIS A CA 1
ATOM 787 C C . HIS A 1 103 ? 14.612 -3.380 -5.706 1.00 90.00 103 HIS A C 1
ATOM 789 O O . HIS A 1 103 ? 14.235 -4.527 -5.962 1.00 90.00 103 HIS A O 1
ATOM 795 N N . PRO A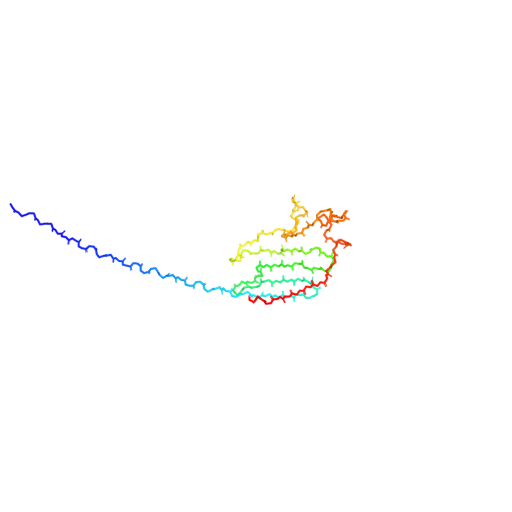 1 104 ? 13.740 -2.438 -5.293 1.00 89.12 104 PRO A N 1
ATOM 796 C CA . PRO A 1 104 ? 12.311 -2.699 -5.161 1.00 89.12 104 PRO A CA 1
ATOM 797 C C . PRO A 1 104 ? 11.570 -2.708 -6.502 1.00 89.12 104 PRO A C 1
ATOM 799 O O . PRO A 1 104 ? 10.441 -3.171 -6.528 1.00 89.12 104 PRO A O 1
ATOM 802 N N . ALA A 1 105 ? 12.165 -2.221 -7.589 1.00 88.88 105 ALA A N 1
ATOM 803 C CA . ALA A 1 105 ? 11.522 -2.103 -8.895 1.00 88.88 105 ALA A CA 1
ATOM 804 C C . ALA A 1 105 ? 12.273 -2.905 -9.977 1.00 88.88 105 ALA A C 1
ATOM 806 O O . ALA A 1 105 ? 13.082 -3.791 -9.672 1.00 88.88 105 ALA A O 1
ATOM 807 N N . ASP A 1 106 ? 12.014 -2.577 -11.242 1.00 82.19 106 ASP A N 1
ATOM 808 C CA . ASP A 1 106 ? 12.665 -3.151 -12.418 1.00 82.19 106 ASP A CA 1
ATOM 809 C C . ASP A 1 106 ? 12.501 -4.685 -12.498 1.00 82.19 106 ASP A C 1
ATOM 811 O O . ASP A 1 106 ? 11.527 -5.279 -12.042 1.00 82.19 106 ASP A O 1
ATOM 815 N N . ASN A 1 107 ? 13.492 -5.376 -13.065 1.00 85.94 107 ASN A N 1
ATOM 816 C CA . ASN A 1 107 ? 13.490 -6.830 -13.254 1.00 85.94 107 ASN A CA 1
ATOM 817 C C . ASN A 1 107 ? 13.838 -7.633 -11.978 1.00 85.94 107 ASN A C 1
ATOM 819 O O . ASN A 1 107 ? 14.242 -8.804 -12.067 1.00 85.94 107 ASN A O 1
ATOM 823 N N . TYR A 1 108 ? 13.734 -7.016 -10.798 1.00 89.81 108 TYR A N 1
ATOM 824 C CA . TYR A 1 108 ? 13.862 -7.699 -9.507 1.00 89.81 108 TYR A CA 1
ATOM 825 C C . TYR A 1 108 ? 12.509 -8.178 -8.990 1.00 89.81 108 TYR A C 1
ATOM 827 O O . TYR A 1 108 ? 12.445 -9.222 -8.349 1.00 89.81 108 TYR A O 1
ATOM 835 N N . TRP A 1 109 ? 11.416 -7.491 -9.323 1.00 89.00 109 TRP A N 1
ATOM 836 C CA . TRP A 1 109 ? 10.086 -7.860 -8.858 1.00 89.00 109 TRP A CA 1
ATOM 837 C C . TRP A 1 109 ? 9.121 -8.028 -10.023 1.00 89.00 109 TRP A C 1
ATOM 839 O O . TRP A 1 109 ? 9.072 -7.235 -10.953 1.00 89.00 109 TRP A O 1
ATOM 849 N N . LYS A 1 110 ? 8.341 -9.110 -9.976 1.00 90.56 110 LYS A N 1
ATOM 850 C CA . LYS A 1 110 ? 7.259 -9.354 -10.926 1.00 90.56 110 LYS A CA 1
ATOM 851 C C . LYS A 1 110 ? 6.100 -10.005 -10.203 1.00 90.56 110 LYS A C 1
ATOM 853 O O . LYS A 1 110 ? 6.198 -11.154 -9.761 1.00 90.56 110 LYS A O 1
ATOM 858 N N . ARG A 1 111 ? 4.985 -9.290 -10.122 1.00 91.06 111 ARG A N 1
ATOM 859 C CA . ARG A 1 111 ? 3.752 -9.809 -9.538 1.00 91.06 111 ARG A CA 1
ATOM 860 C C . ARG A 1 111 ? 3.270 -11.029 -10.321 1.00 91.06 111 ARG A C 1
ATOM 862 O O . ARG A 1 111 ? 3.115 -10.977 -11.540 1.00 91.06 111 ARG A O 1
ATOM 869 N N . LYS A 1 112 ? 3.026 -12.136 -9.615 1.00 92.88 112 LYS A N 1
ATOM 870 C CA . LYS A 1 112 ? 2.419 -13.353 -10.189 1.00 92.88 112 LYS A CA 1
ATOM 871 C C . LYS A 1 112 ? 0.906 -13.388 -10.023 1.00 92.88 112 LYS A C 1
ATOM 873 O O . LYS A 1 112 ? 0.216 -13.896 -10.896 1.00 92.88 112 LYS A O 1
ATOM 878 N N . GLY A 1 113 ? 0.404 -12.828 -8.932 1.00 92.31 113 GLY A N 1
ATOM 879 C CA . GLY A 1 113 ? -1.018 -12.722 -8.654 1.00 92.31 113 GLY A CA 1
ATOM 880 C C . GLY A 1 113 ? -1.255 -11.979 -7.349 1.00 92.31 113 GLY A C 1
ATOM 881 O O . GLY A 1 113 ? -0.352 -11.868 -6.519 1.00 92.31 113 GLY A O 1
ATOM 882 N N . VAL A 1 114 ? -2.470 -11.468 -7.200 1.00 92.69 114 VAL A N 1
ATOM 883 C CA . VAL A 1 114 ? -2.996 -10.849 -5.984 1.00 92.69 114 VAL A CA 1
ATOM 884 C C . VAL A 1 114 ? -4.423 -11.341 -5.834 1.00 92.69 114 VAL A C 1
ATOM 886 O O . VAL A 1 114 ? -5.172 -11.364 -6.809 1.00 92.69 114 VAL A O 1
ATOM 889 N N . LYS A 1 115 ? -4.785 -11.782 -4.632 1.00 91.12 115 LYS A N 1
ATOM 890 C CA . LYS A 1 115 ? -6.115 -12.308 -4.349 1.00 91.12 115 LYS A CA 1
ATOM 891 C C . LYS A 1 115 ? -6.508 -11.969 -2.919 1.00 91.12 115 LYS A C 1
ATOM 893 O O . LYS A 1 115 ? -5.710 -12.154 -2.005 1.00 91.12 115 LYS A O 1
ATOM 898 N N . VAL A 1 116 ? -7.747 -11.522 -2.745 1.00 92.56 116 VAL A N 1
ATOM 899 C CA . VAL A 1 116 ? -8.397 -11.442 -1.435 1.00 92.56 116 VAL A CA 1
ATOM 900 C C . VAL A 1 116 ? -8.987 -12.813 -1.117 1.00 92.56 116 VAL A C 1
ATOM 902 O O . VAL A 1 116 ? -9.630 -13.436 -1.965 1.00 92.56 116 VAL A O 1
ATOM 905 N N . LEU A 1 117 ? -8.721 -13.300 0.090 1.00 90.88 117 LEU A N 1
ATOM 906 C CA . LEU A 1 117 ? -9.253 -14.556 0.604 1.00 90.88 117 LEU A CA 1
ATOM 907 C C . LEU A 1 117 ? -10.127 -14.246 1.815 1.00 90.88 117 LEU A C 1
ATOM 909 O O . LEU A 1 117 ? -9.749 -13.420 2.643 1.00 90.88 117 LEU A O 1
ATOM 913 N N . GLU A 1 118 ? -11.260 -14.929 1.931 1.00 86.62 118 GLU A N 1
ATOM 914 C CA . GLU A 1 118 ? -12.029 -14.921 3.172 1.00 86.62 118 GLU A CA 1
ATOM 915 C C . GLU A 1 118 ? -11.323 -15.791 4.216 1.00 86.62 118 GLU A C 1
ATOM 917 O O . GLU A 1 118 ? -10.835 -16.886 3.905 1.00 86.62 118 GLU A O 1
ATOM 922 N N . ALA A 1 119 ? -11.246 -15.289 5.449 1.00 76.56 119 ALA A N 1
ATOM 923 C CA . ALA A 1 119 ? -10.771 -16.078 6.576 1.00 76.56 119 ALA A CA 1
ATOM 924 C C . ALA A 1 119 ? -11.773 -17.213 6.840 1.00 76.56 119 ALA A C 1
ATOM 926 O O . ALA A 1 119 ? -12.978 -16.970 6.900 1.00 76.56 119 ALA A O 1
ATOM 927 N N . ARG A 1 120 ? -11.268 -18.443 6.949 1.00 68.38 120 ARG A N 1
ATOM 928 C CA . ARG A 1 120 ? -12.051 -19.621 7.339 1.00 68.38 120 ARG A CA 1
ATOM 929 C C . ARG A 1 120 ? -11.956 -19.852 8.836 1.00 68.38 120 ARG A C 1
ATOM 931 O O . ARG A 1 120 ? -10.865 -19.571 9.381 1.00 68.38 120 ARG A O 1
#

Organism: NCBI:txid408172

Radius of gyration: 26.66 Å; chains: 1; bounding box: 46×32×97 Å

Secondary structure (DSSP, 8-state):
----------------------PPPPEEEEEETTTTEEEEEETT-SS-SEEEE--SSS--EEEEEBPTTS-SBS--BS-TT-TT-BSEE---SSBTTB-TTT--SGGG------------

Sequence (120 aa):
MKSVFAKLFLAPLAALGLAATTTAVPLEAKHDEGTGTLTIHRDGLAKPLVTQHAAADHRPYLHPIIAPDGNGTLTEYSPGHHKHQTGLYWGFTHVNGRDYFHHPADNYWKRKGVKVLEAR

Foldseek 3Di:
DDDDDDDDDDDPPPPPPPPPPPDDFDWDWDADPVQRKIFIDTPPAPGGQWIWGDGFFFAIAIPFRADPVRPDTPADACDPVRNLGHGHHDWDCCPVHDGCSSPGGDPSDGDPDDDDDDDD